Protein AF-A0A364NZN5-F1 (afdb_monomer_lite)

Foldseek 3Di:
DVVVVVVVVVVVVLLVVLVVLCVPPNPCSLVVLVVVLVVCVVVVVNVVSVVSVVSSVSNVVVNPDDPPPPD

Radius of gyration: 13.88 Å; chains: 1; bounding box: 37×16×37 Å

Sequence (71 aa):
MVYKMEVRMMDDAMETAARRMLDRFGPLAAEILTSQARDLAARGDWPAQDRALLMLTRVEFMASRPMRRVA

Secondary structure (DSSP, 8-state):
--HHHHHHHHHHHHHHHHHHHHHHHTTHHHHHHHHHHHHHHHTT-HHHHHHHHHHHHHHHHHHHS------

Structure (mmCIF, N/CA/C/O backbone):
data_AF-A0A364NZN5-F1
#
_entry.id   AF-A0A364NZN5-F1
#
loop_
_atom_site.group_PDB
_atom_site.id
_atom_site.type_symbol
_atom_site.label_atom_id
_atom_site.label_alt_id
_atom_site.label_comp_id
_atom_site.label_asym_id
_atom_site.label_entity_id
_atom_site.label_seq_id
_atom_site.pdbx_PDB_ins_code
_atom_site.Cartn_x
_atom_site.Cartn_y
_atom_site.Cartn_z
_atom_site.occupancy
_atom_site.B_iso_or_equiv
_atom_site.auth_seq_id
_atom_site.auth_comp_id
_atom_site.auth_asym_id
_atom_site.auth_atom_id
_atom_site.pdbx_PDB_model_num
ATOM 1 N N . MET A 1 1 ? 23.595 -5.330 17.617 1.00 55.34 1 MET A N 1
ATOM 2 C CA . MET A 1 1 ? 23.709 -5.573 16.158 1.00 55.34 1 MET A CA 1
ATOM 3 C C . MET A 1 1 ? 22.503 -6.323 15.567 1.00 55.34 1 MET A C 1
ATOM 5 O O . MET A 1 1 ? 22.519 -6.589 14.378 1.00 55.34 1 MET A O 1
ATOM 9 N N . VAL A 1 2 ? 21.454 -6.623 16.349 1.00 56.94 2 VAL A N 1
ATOM 10 C CA . VAL A 1 2 ? 20.265 -7.377 15.889 1.00 56.94 2 VAL A CA 1
ATO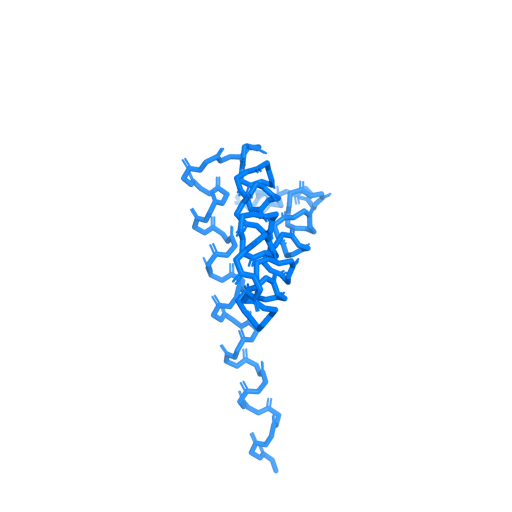M 11 C C . VAL A 1 2 ? 19.234 -6.460 15.208 1.00 56.94 2 VAL A C 1
ATOM 13 O O . VAL A 1 2 ? 18.844 -6.719 14.076 1.00 56.94 2 VAL A O 1
ATOM 16 N N . TYR A 1 3 ? 18.941 -5.294 15.799 1.00 54.97 3 TYR A N 1
ATOM 17 C CA . TYR A 1 3 ? 18.009 -4.296 15.243 1.00 54.97 3 TYR A CA 1
ATOM 18 C C . TYR A 1 3 ? 18.319 -3.849 13.807 1.00 54.97 3 TYR A C 1
ATOM 20 O O . TYR A 1 3 ? 17.421 -3.584 13.017 1.00 54.97 3 TYR A O 1
ATOM 28 N N . LYS A 1 4 ? 19.603 -3.774 13.434 1.00 56.44 4 LYS A N 1
ATOM 29 C CA . LYS A 1 4 ? 20.017 -3.315 12.099 1.00 56.44 4 LYS A CA 1
ATOM 30 C C . LYS A 1 4 ? 19.836 -4.388 11.015 1.00 56.44 4 LYS A C 1
ATOM 32 O O . LYS A 1 4 ? 19.937 -4.061 9.838 1.00 56.44 4 LYS A O 1
ATOM 37 N N . MET A 1 5 ? 19.630 -5.650 11.401 1.00 62.72 5 MET A N 1
ATOM 38 C CA . MET A 1 5 ? 19.434 -6.768 10.476 1.00 62.72 5 MET A CA 1
ATOM 39 C C . MET A 1 5 ? 17.945 -6.988 10.186 1.00 62.72 5 MET A C 1
ATOM 41 O O . MET A 1 5 ? 17.578 -7.158 9.029 1.00 62.72 5 MET A O 1
ATOM 45 N N . GLU A 1 6 ? 17.087 -6.870 11.203 1.00 60.38 6 GLU A N 1
ATOM 46 C CA . GLU A 1 6 ? 15.626 -6.971 11.048 1.00 60.38 6 GLU A CA 1
ATOM 47 C C . GLU A 1 6 ? 15.047 -5.836 10.195 1.00 60.38 6 GLU A C 1
ATOM 49 O O . GLU A 1 6 ? 14.232 -6.088 9.311 1.00 60.38 6 GLU A O 1
ATOM 54 N N . VAL A 1 7 ? 15.535 -4.603 10.383 1.00 60.88 7 VAL A N 1
ATOM 55 C CA . VAL A 1 7 ? 15.120 -3.452 9.562 1.00 60.88 7 VAL A CA 1
ATOM 56 C C . VAL A 1 7 ? 15.474 -3.664 8.087 1.00 60.88 7 VAL A C 1
ATOM 58 O O . VAL A 1 7 ? 14.644 -3.399 7.225 1.00 60.88 7 VAL A O 1
ATOM 61 N N . ARG A 1 8 ? 16.657 -4.223 7.784 1.00 62.28 8 ARG A N 1
ATOM 62 C CA . ARG A 1 8 ? 17.034 -4.527 6.392 1.00 62.28 8 ARG A CA 1
ATOM 63 C C . ARG A 1 8 ? 16.129 -5.577 5.760 1.00 62.28 8 ARG A C 1
ATOM 65 O O . ARG A 1 8 ? 15.702 -5.388 4.632 1.00 62.28 8 ARG A O 1
ATOM 72 N N . MET A 1 9 ? 15.810 -6.656 6.478 1.00 63.84 9 MET A N 1
ATOM 73 C CA . MET A 1 9 ? 14.935 -7.694 5.921 1.00 63.84 9 MET A CA 1
ATOM 74 C C . MET A 1 9 ? 13.512 -7.179 5.669 1.00 63.84 9 MET A C 1
ATOM 76 O O . MET A 1 9 ? 12.865 -7.605 4.714 1.00 63.84 9 MET A O 1
ATOM 80 N N . MET A 1 10 ? 13.026 -6.257 6.505 1.00 64.25 10 MET A N 1
ATOM 81 C CA . MET A 1 10 ? 11.721 -5.628 6.308 1.00 64.25 10 MET A CA 1
ATOM 82 C C . MET A 1 10 ? 11.717 -4.679 5.100 1.00 64.25 10 MET A C 1
ATOM 84 O O . MET A 1 10 ? 10.777 -4.724 4.302 1.00 64.25 10 MET A O 1
ATOM 88 N N . ASP A 1 11 ? 12.783 -3.893 4.921 1.00 72.56 11 ASP A N 1
ATOM 89 C CA . ASP A 1 11 ? 12.973 -3.046 3.736 1.00 72.56 11 ASP A CA 1
ATOM 90 C C . ASP A 1 11 ? 13.047 -3.887 2.447 1.00 72.56 11 ASP A C 1
ATOM 92 O O . ASP A 1 11 ? 12.376 -3.564 1.462 1.00 72.56 11 ASP A O 1
ATOM 96 N N . ASP A 1 12 ? 13.768 -5.015 2.469 1.00 81.12 12 ASP A N 1
ATOM 97 C CA . ASP A 1 12 ? 13.896 -5.933 1.327 1.00 81.12 12 ASP A CA 1
ATOM 98 C C . ASP A 1 12 ? 12.552 -6.590 0.959 1.00 81.12 12 ASP A C 1
ATOM 100 O O . ASP A 1 12 ? 12.205 -6.735 -0.222 1.00 81.12 12 ASP A O 1
ATOM 104 N N . ALA A 1 13 ? 11.753 -6.970 1.962 1.00 86.88 13 ALA A N 1
ATOM 105 C CA . ALA A 1 13 ? 10.429 -7.547 1.751 1.00 86.88 13 ALA A CA 1
ATOM 106 C C . ALA A 1 13 ? 9.455 -6.529 1.136 1.00 86.88 13 ALA A C 1
ATOM 108 O O . ALA A 1 13 ? 8.718 -6.861 0.200 1.00 86.88 13 ALA A O 1
ATOM 109 N N . MET A 1 14 ? 9.471 -5.283 1.621 1.00 87.31 14 MET A N 1
ATOM 110 C CA . MET A 1 14 ? 8.628 -4.212 1.090 1.00 87.31 14 MET A CA 1
ATOM 111 C C . MET A 1 14 ? 9.053 -3.805 -0.325 1.00 87.31 14 MET A C 1
ATOM 113 O O . MET A 1 14 ? 8.196 -3.619 -1.187 1.00 87.31 14 MET A O 1
ATOM 117 N N . GLU A 1 15 ? 10.354 -3.742 -0.610 1.00 89.81 15 GLU A N 1
ATOM 118 C CA . GLU A 1 15 ? 10.855 -3.511 -1.967 1.00 89.81 15 GLU A CA 1
ATOM 119 C C . GLU A 1 15 ? 10.456 -4.633 -2.931 1.00 89.81 15 GLU A C 1
ATOM 121 O O . GLU A 1 15 ? 9.986 -4.360 -4.037 1.00 89.81 15 GLU A O 1
ATOM 126 N N . THR A 1 16 ? 10.557 -5.891 -2.503 1.00 91.88 16 THR A N 1
ATOM 127 C CA . THR A 1 16 ? 10.128 -7.041 -3.311 1.00 91.88 16 THR A CA 1
ATOM 128 C C . THR A 1 16 ? 8.630 -6.986 -3.614 1.00 91.88 16 THR A C 1
ATOM 130 O O . THR A 1 16 ? 8.207 -7.249 -4.742 1.00 91.88 16 THR A O 1
ATOM 133 N N . ALA A 1 17 ? 7.806 -6.631 -2.628 1.00 92.06 17 ALA A N 1
ATOM 134 C CA . ALA A 1 17 ? 6.366 -6.495 -2.810 1.00 92.06 17 ALA A CA 1
ATOM 135 C C . ALA A 1 17 ? 6.004 -5.323 -3.740 1.00 92.06 17 ALA A C 1
ATOM 137 O O . ALA A 1 17 ? 5.18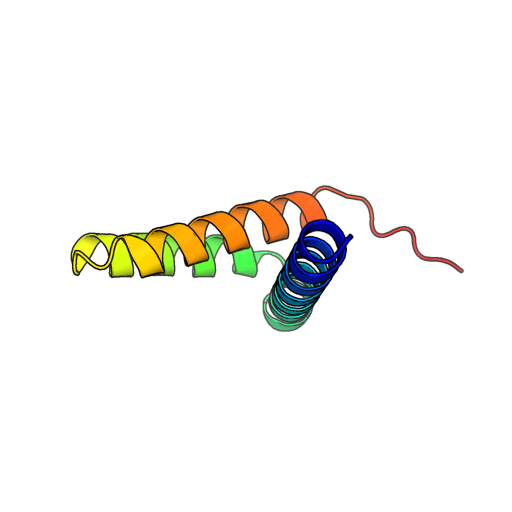3 -5.497 -4.642 1.00 92.06 17 ALA A O 1
ATOM 138 N N . ALA A 1 18 ? 6.662 -4.170 -3.588 1.00 93.25 18 ALA A N 1
ATOM 139 C CA . ALA A 1 18 ? 6.477 -3.017 -4.465 1.00 93.25 18 ALA A CA 1
ATOM 140 C C . ALA A 1 18 ? 6.908 -3.323 -5.908 1.00 93.25 18 ALA A C 1
ATOM 142 O O . ALA A 1 18 ? 6.187 -2.988 -6.850 1.00 93.25 18 ALA A O 1
ATOM 143 N N . ARG A 1 19 ? 8.025 -4.044 -6.095 1.00 93.38 19 ARG A N 1
ATOM 144 C CA . ARG A 1 19 ? 8.448 -4.547 -7.409 1.00 93.38 19 ARG A CA 1
ATOM 145 C C . ARG A 1 19 ? 7.367 -5.425 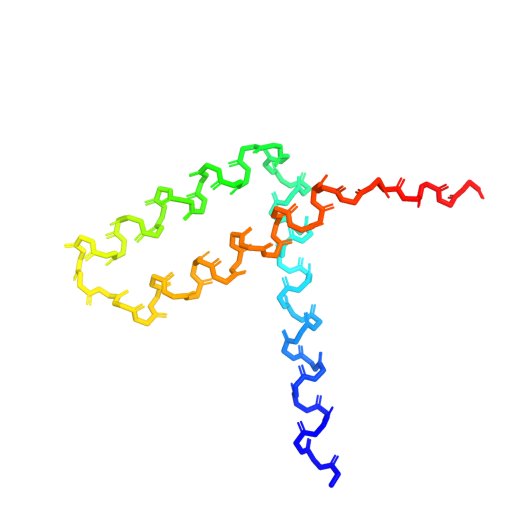-8.030 1.00 93.38 19 ARG A C 1
ATOM 147 O O . ARG A 1 19 ? 6.958 -5.162 -9.150 1.00 93.38 19 ARG A O 1
ATOM 154 N N . ARG A 1 20 ? 6.856 -6.418 -7.295 1.00 94.81 20 ARG A N 1
ATOM 155 C CA . ARG A 1 20 ? 5.802 -7.321 -7.791 1.00 94.81 20 ARG A CA 1
ATOM 156 C C . ARG A 1 20 ? 4.514 -6.581 -8.147 1.00 94.81 20 ARG A C 1
ATOM 158 O O . ARG A 1 20 ? 3.859 -6.945 -9.119 1.00 94.81 20 ARG A O 1
ATOM 165 N N . MET A 1 21 ? 4.148 -5.557 -7.375 1.00 94.31 21 MET A N 1
ATOM 166 C CA . MET A 1 21 ? 3.000 -4.699 -7.681 1.00 94.31 21 MET A CA 1
ATOM 167 C C . MET A 1 21 ? 3.199 -3.950 -8.998 1.00 94.31 21 MET A C 1
ATOM 169 O O . MET A 1 21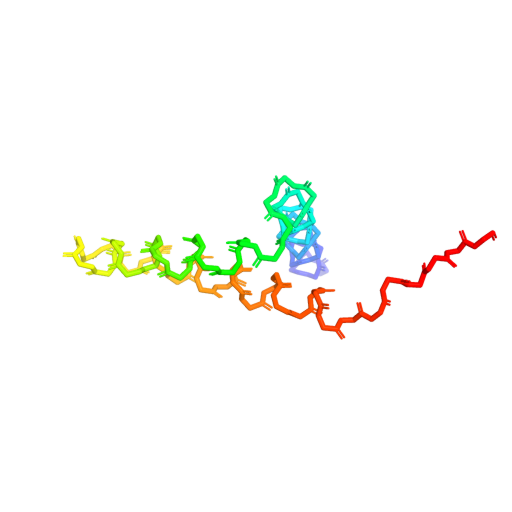 ? 2.310 -3.975 -9.847 1.00 94.31 21 MET A O 1
ATOM 173 N N . LEU A 1 22 ? 4.372 -3.346 -9.198 1.00 94.00 22 LEU A N 1
ATOM 174 C CA . LEU A 1 22 ? 4.723 -2.673 -10.449 1.00 94.00 22 LEU A CA 1
ATOM 175 C C . LEU A 1 22 ? 4.798 -3.644 -11.631 1.00 94.00 22 LEU A C 1
ATOM 177 O O . LEU A 1 22 ? 4.285 -3.334 -12.698 1.00 94.00 22 LEU A O 1
ATOM 181 N N . ASP A 1 23 ? 5.376 -4.829 -11.452 1.00 93.50 23 ASP A N 1
ATOM 182 C CA . ASP A 1 23 ? 5.480 -5.824 -12.522 1.00 93.50 23 ASP A CA 1
ATOM 183 C C . ASP A 1 23 ? 4.095 -6.342 -12.945 1.00 93.50 23 ASP A C 1
ATOM 185 O O . ASP A 1 23 ? 3.861 -6.619 -14.119 1.00 93.50 23 ASP A O 1
ATOM 189 N N . ARG A 1 24 ? 3.157 -6.457 -11.994 1.00 96.00 24 ARG A N 1
ATOM 190 C CA . ARG A 1 24 ? 1.807 -6.976 -12.249 1.00 96.00 24 ARG A CA 1
ATOM 191 C C . ARG A 1 24 ? 0.832 -5.927 -12.775 1.00 96.00 24 ARG A C 1
ATOM 193 O O . ARG A 1 24 ? 0.010 -6.249 -13.627 1.00 96.00 24 ARG A O 1
ATOM 200 N N . PHE A 1 25 ? 0.869 -4.716 -12.227 1.00 95.12 25 PHE A N 1
ATOM 201 C CA . PHE A 1 25 ? -0.144 -3.685 -12.476 1.00 95.12 25 PHE A CA 1
ATOM 202 C C . PHE A 1 25 ? 0.420 -2.430 -13.148 1.00 95.12 25 PHE A C 1
ATOM 204 O O . PHE A 1 25 ? -0.345 -1.558 -13.560 1.00 95.12 25 PHE A O 1
ATOM 211 N N . GLY A 1 26 ? 1.743 -2.327 -13.288 1.00 92.12 26 GLY A N 1
ATOM 212 C CA . GLY A 1 26 ? 2.397 -1.195 -13.932 1.00 92.12 26 GLY A CA 1
ATOM 213 C C . GLY A 1 26 ? 2.010 0.136 -13.274 1.00 92.12 26 GLY A C 1
ATOM 214 O O . GLY A 1 26 ? 1.983 0.224 -12.043 1.00 92.12 26 GLY A O 1
ATOM 215 N N . PRO A 1 27 ? 1.674 1.166 -14.071 1.00 89.00 27 PRO A N 1
ATOM 216 C CA . PRO A 1 27 ? 1.242 2.469 -13.560 1.00 89.00 27 PRO A CA 1
ATOM 217 C C . PRO A 1 27 ? 0.013 2.416 -12.636 1.00 89.00 27 PRO A C 1
ATOM 219 O O . PRO A 1 27 ? -0.104 3.248 -11.741 1.00 89.00 27 PRO A O 1
ATOM 222 N N . LEU A 1 28 ? -0.868 1.418 -12.791 1.00 95.56 28 LEU A N 1
ATOM 223 C CA . LEU A 1 28 ? -2.091 1.294 -11.985 1.00 95.56 28 LEU A CA 1
ATOM 224 C C . LEU A 1 28 ? -1.822 0.857 -10.539 1.00 95.56 28 LEU A C 1
ATOM 226 O O . LEU A 1 28 ? -2.713 0.941 -9.696 1.00 95.56 28 LEU A O 1
ATOM 230 N N . ALA A 1 29 ? -0.610 0.391 -10.220 1.00 95.31 29 ALA A N 1
ATOM 231 C CA . ALA A 1 29 ? -0.264 -0.064 -8.875 1.00 95.31 29 ALA A CA 1
ATOM 232 C C . ALA A 1 29 ? -0.524 1.011 -7.800 1.00 95.31 29 ALA A C 1
ATOM 234 O O . ALA A 1 29 ? -1.011 0.687 -6.716 1.00 95.31 29 ALA A O 1
ATOM 235 N N . ALA A 1 30 ? -0.242 2.282 -8.110 1.00 94.44 30 ALA A N 1
ATOM 236 C CA . ALA A 1 30 ? -0.472 3.401 -7.196 1.00 94.44 30 ALA A CA 1
ATOM 237 C C . ALA A 1 30 ? -1.972 3.662 -6.962 1.00 94.44 30 ALA A C 1
ATOM 239 O O . ALA A 1 30 ? -2.410 3.850 -5.825 1.00 94.44 30 ALA A O 1
ATOM 240 N N . GLU A 1 31 ? -2.785 3.599 -8.018 1.00 96.25 31 GLU A N 1
ATOM 241 C CA . GLU A 1 31 ? -4.240 3.774 -7.927 1.00 96.25 31 GLU A CA 1
ATOM 242 C C . GLU A 1 31 ? -4.892 2.658 -7.103 1.00 96.25 31 GLU A C 1
ATOM 244 O O . GLU A 1 31 ? -5.713 2.930 -6.224 1.00 96.25 31 GLU A O 1
ATOM 249 N N . ILE A 1 32 ? -4.468 1.408 -7.320 1.00 96.69 32 ILE A N 1
ATOM 250 C CA . ILE A 1 32 ? -4.945 0.241 -6.567 1.00 96.69 32 ILE A CA 1
ATOM 251 C C . ILE A 1 32 ? -4.645 0.404 -5.073 1.00 96.69 32 ILE A C 1
ATOM 253 O O . ILE A 1 32 ? -5.544 0.247 -4.246 1.00 96.69 32 ILE A O 1
ATOM 257 N N . LEU A 1 33 ? -3.407 0.759 -4.716 1.00 96.69 33 LEU A N 1
ATOM 258 C CA . LEU A 1 33 ? -3.012 0.951 -3.315 1.00 96.69 33 LEU A CA 1
ATOM 259 C C . LEU A 1 33 ? -3.734 2.132 -2.666 1.00 96.69 33 LEU A C 1
ATOM 261 O O . LEU A 1 33 ? -4.116 2.051 -1.500 1.00 96.69 33 LEU A O 1
ATOM 265 N N . THR A 1 34 ? -3.981 3.199 -3.425 1.00 96.88 34 THR A N 1
ATOM 266 C CA . THR A 1 34 ? -4.764 4.351 -2.959 1.00 96.88 34 THR A CA 1
ATOM 267 C C . THR A 1 34 ? -6.210 3.957 -2.665 1.00 96.88 34 THR A C 1
ATOM 269 O O . THR A 1 34 ? -6.742 4.312 -1.612 1.00 96.88 34 THR A O 1
ATOM 272 N N . SER A 1 35 ? -6.851 3.205 -3.568 1.00 98.06 35 SER A N 1
ATOM 273 C CA . SER A 1 35 ? -8.210 2.696 -3.350 1.00 98.06 35 SER A CA 1
ATOM 274 C C . SER A 1 35 ? -8.258 1.786 -2.127 1.00 98.06 35 SER A C 1
ATOM 276 O O . SER A 1 35 ? -9.091 1.978 -1.247 1.00 98.06 35 SER A O 1
ATOM 278 N N . GLN A 1 36 ? -7.310 0.855 -2.022 1.00 97.00 36 GLN A N 1
ATOM 279 C CA . GLN A 1 36 ? -7.222 -0.061 -0.893 1.00 97.00 36 GLN A CA 1
ATOM 280 C C . GLN A 1 36 ? -7.031 0.681 0.437 1.00 97.00 36 GLN A C 1
ATOM 282 O O . GLN A 1 36 ? -7.691 0.353 1.419 1.00 97.00 36 GLN A O 1
ATOM 287 N N . ALA A 1 37 ? -6.167 1.699 0.485 1.00 97.38 37 ALA A N 1
ATOM 288 C CA . ALA A 1 37 ? -5.971 2.504 1.687 1.00 97.38 37 ALA A CA 1
ATOM 289 C C . ALA A 1 37 ? -7.270 3.210 2.116 1.00 97.38 37 ALA A C 1
ATOM 291 O O . ALA A 1 37 ? -7.604 3.214 3.300 1.00 97.38 37 ALA A O 1
ATOM 292 N N . ARG A 1 38 ? -8.040 3.757 1.164 1.00 97.88 38 ARG A N 1
ATOM 293 C CA . ARG A 1 38 ? -9.349 4.373 1.448 1.00 97.88 38 ARG A CA 1
ATOM 294 C C . ARG A 1 38 ? -10.359 3.358 1.972 1.00 97.88 38 ARG A C 1
ATOM 296 O O . ARG A 1 38 ? -11.040 3.646 2.952 1.00 97.88 38 ARG A O 1
ATOM 303 N N . ASP A 1 39 ? -10.419 2.176 1.368 1.00 98.12 39 ASP A N 1
ATOM 304 C CA . ASP A 1 39 ? -11.332 1.113 1.797 1.00 98.12 39 ASP A CA 1
ATOM 305 C C . ASP A 1 39 ? -11.011 0.623 3.215 1.00 98.12 39 ASP A C 1
ATOM 307 O O . ASP A 1 39 ? -11.918 0.349 4.000 1.00 98.12 39 ASP A O 1
ATOM 311 N N . LEU A 1 40 ? -9.725 0.532 3.565 1.00 98.00 40 LEU A N 1
ATOM 312 C CA . LEU A 1 40 ? -9.272 0.154 4.906 1.00 98.00 40 LEU A CA 1
ATOM 313 C C . LEU A 1 40 ? -9.591 1.243 5.937 1.00 98.00 40 LEU A C 1
ATOM 315 O O . LEU A 1 40 ? -10.117 0.932 7.006 1.00 98.00 40 LEU A O 1
ATOM 319 N N . ALA A 1 41 ? -9.378 2.514 5.584 1.00 97.00 41 ALA A N 1
ATOM 320 C CA . ALA A 1 41 ? -9.760 3.653 6.418 1.00 97.00 41 ALA A CA 1
ATOM 321 C C . ALA A 1 41 ? -11.274 3.691 6.676 1.00 97.00 41 ALA A C 1
ATOM 323 O O . ALA A 1 41 ? -11.712 3.865 7.810 1.00 97.00 41 ALA A O 1
ATOM 324 N N . ALA A 1 42 ? -12.086 3.457 5.639 1.00 98.06 42 ALA A N 1
ATOM 325 C CA . ALA A 1 42 ? -13.544 3.416 5.752 1.00 98.06 42 ALA A CA 1
ATOM 326 C C . ALA A 1 42 ? -14.035 2.292 6.682 1.00 98.06 42 ALA A C 1
ATOM 328 O O . ALA A 1 42 ? -15.085 2.418 7.309 1.00 98.06 42 ALA A O 1
ATOM 329 N N . ARG A 1 43 ? -13.266 1.204 6.799 1.00 97.62 43 ARG A N 1
ATOM 330 C CA . ARG A 1 43 ? -13.529 0.090 7.723 1.00 97.62 43 ARG A CA 1
ATOM 331 C C . ARG A 1 43 ? -12.978 0.329 9.134 1.00 97.62 43 ARG A C 1
ATOM 333 O O . ARG A 1 43 ? -13.239 -0.483 10.015 1.00 97.62 43 ARG A O 1
ATOM 340 N N . GLY A 1 44 ? -12.224 1.409 9.350 1.00 98.00 44 GLY A N 1
ATOM 341 C CA . GLY A 1 44 ? -11.544 1.703 10.612 1.00 98.00 44 GLY A CA 1
ATOM 342 C C . GLY A 1 44 ? -10.300 0.845 10.873 1.00 98.00 44 GLY A C 1
ATOM 343 O O . GLY A 1 44 ? -9.812 0.816 12.002 1.00 98.00 44 GLY A O 1
ATOM 344 N N . ASP A 1 45 ? -9.775 0.147 9.859 1.00 97.50 45 ASP A N 1
ATOM 345 C CA . ASP A 1 45 ? -8.541 -0.639 9.971 1.00 97.50 45 ASP A CA 1
ATOM 346 C C . ASP A 1 45 ? -7.318 0.243 9.680 1.00 97.50 45 ASP A C 1
ATOM 348 O O . ASP A 1 45 ? -6.672 0.158 8.630 1.00 97.50 45 ASP A O 1
ATOM 352 N N . TRP A 1 46 ? -7.023 1.127 10.635 1.00 95.19 46 TRP A N 1
ATOM 353 C CA . TRP A 1 46 ? -5.902 2.067 10.564 1.00 95.19 46 TRP A CA 1
ATOM 354 C C . TRP A 1 46 ? -4.541 1.366 10.380 1.00 95.19 46 TRP A C 1
ATOM 356 O O . TRP A 1 46 ? -3.794 1.757 9.482 1.00 95.19 46 TRP A O 1
ATOM 366 N N . PRO A 1 47 ? -4.210 0.271 11.104 1.00 96.62 47 PRO A N 1
ATOM 367 C CA . PRO A 1 47 ? -2.931 -0.417 10.910 1.00 96.62 47 PRO A CA 1
ATOM 368 C C . PRO A 1 47 ? -2.768 -1.063 9.528 1.00 96.62 47 PRO A C 1
ATOM 370 O O . PRO A 1 47 ? -1.644 -1.237 9.045 1.00 96.62 47 PRO A O 1
ATOM 373 N N . ALA A 1 48 ? -3.853 -1.507 8.892 1.00 94.06 48 ALA A N 1
ATOM 374 C CA . ALA A 1 48 ? -3.789 -1.997 7.519 1.00 94.06 48 ALA A CA 1
ATOM 375 C C . ALA A 1 48 ? -3.692 -0.845 6.511 1.00 94.06 48 ALA A C 1
ATOM 377 O O . ALA A 1 48 ? -2.932 -0.959 5.546 1.00 94.06 48 ALA A O 1
ATOM 378 N N . GLN A 1 49 ? -4.412 0.260 6.735 1.00 97.50 49 GLN A N 1
ATOM 379 C CA . GLN A 1 49 ? -4.296 1.460 5.905 1.00 97.50 49 GLN A CA 1
ATOM 380 C C . GLN A 1 49 ? -2.852 1.968 5.879 1.00 97.50 49 GLN A C 1
ATOM 382 O O . GLN A 1 49 ? -2.314 2.199 4.797 1.00 97.50 49 GLN A O 1
ATOM 387 N N . ASP A 1 50 ? -2.209 2.097 7.039 1.00 96.38 50 ASP A N 1
ATOM 388 C CA . ASP A 1 50 ? -0.834 2.596 7.130 1.00 96.38 50 ASP A CA 1
ATOM 389 C C . ASP A 1 50 ? 0.127 1.732 6.308 1.00 96.38 50 ASP A C 1
ATOM 391 O O . ASP A 1 50 ? 0.958 2.241 5.555 1.00 96.38 50 ASP A O 1
ATOM 395 N N . ARG A 1 51 ? -0.039 0.405 6.355 1.00 93.81 51 ARG A N 1
ATOM 396 C CA . ARG A 1 51 ? 0.742 -0.525 5.524 1.00 93.81 51 ARG A CA 1
ATOM 397 C C . ARG A 1 51 ? 0.495 -0.322 4.028 1.00 93.81 51 ARG A C 1
ATOM 399 O O . ARG A 1 51 ? 1.446 -0.395 3.248 1.00 93.81 51 ARG A O 1
ATOM 406 N N . ALA A 1 52 ? -0.744 -0.050 3.621 1.00 95.25 52 ALA A N 1
ATOM 407 C CA . ALA A 1 52 ? -1.069 0.261 2.230 1.00 95.25 52 ALA A CA 1
ATOM 408 C C . ALA A 1 52 ? -0.437 1.591 1.776 1.00 95.25 52 ALA A C 1
ATOM 410 O O . ALA A 1 52 ? 0.105 1.658 0.674 1.00 95.25 52 ALA A O 1
ATOM 411 N N . LEU A 1 53 ? -0.426 2.616 2.635 1.00 96.12 53 LEU A N 1
ATOM 412 C CA . LEU A 1 53 ? 0.211 3.910 2.357 1.00 96.12 53 LEU A CA 1
ATOM 413 C C . LEU A 1 53 ? 1.742 3.810 2.273 1.00 96.12 53 LEU A C 1
ATOM 415 O O . LEU A 1 53 ? 2.361 4.420 1.396 1.00 96.12 53 LEU A O 1
ATOM 419 N N . LEU A 1 54 ? 2.364 2.998 3.131 1.00 94.25 54 LEU A N 1
ATOM 420 C CA . LEU A 1 54 ? 3.798 2.703 3.044 1.00 94.25 54 LEU A CA 1
ATOM 421 C C . LEU A 1 54 ? 4.142 2.004 1.722 1.00 94.25 54 LEU A C 1
ATOM 423 O O . LEU A 1 54 ? 5.099 2.384 1.045 1.00 94.25 54 LEU A O 1
ATOM 427 N N . MET A 1 55 ? 3.325 1.029 1.310 1.00 95.38 55 MET A N 1
ATOM 428 C CA . MET A 1 55 ? 3.487 0.366 0.015 1.00 95.38 55 MET A CA 1
ATOM 429 C C . MET A 1 55 ? 3.310 1.343 -1.155 1.00 95.38 55 MET A C 1
ATOM 431 O O . MET A 1 55 ? 4.100 1.304 -2.096 1.00 95.38 55 MET A O 1
ATOM 435 N N . LEU A 1 56 ? 2.314 2.235 -1.088 1.00 95.00 56 LEU A N 1
ATOM 436 C CA . LEU A 1 56 ? 2.068 3.270 -2.099 1.00 95.00 56 LEU A CA 1
ATOM 437 C C . LEU A 1 56 ? 3.304 4.151 -2.281 1.00 95.00 56 LEU A C 1
ATOM 439 O O . LEU A 1 56 ? 3.820 4.272 -3.389 1.00 95.00 56 LEU A O 1
ATOM 443 N N . THR A 1 57 ? 3.837 4.664 -1.172 1.00 94.44 57 THR A N 1
ATOM 444 C CA . THR A 1 57 ? 5.048 5.496 -1.163 1.00 94.44 57 THR A CA 1
ATOM 445 C C . THR A 1 57 ? 6.219 4.764 -1.816 1.00 94.44 57 THR A C 1
ATOM 447 O O . THR A 1 57 ? 6.969 5.337 -2.610 1.00 94.44 57 THR A O 1
ATOM 450 N N . ARG A 1 58 ? 6.380 3.467 -1.518 1.00 93.44 58 ARG A N 1
ATOM 451 C CA . ARG A 1 58 ? 7.450 2.657 -2.105 1.00 93.44 58 ARG A CA 1
ATOM 452 C C . ARG A 1 58 ? 7.272 2.479 -3.611 1.00 93.44 58 ARG A C 1
ATOM 454 O O . ARG A 1 58 ? 8.245 2.625 -4.350 1.00 93.44 58 ARG A O 1
ATOM 461 N N . VAL A 1 59 ? 6.053 2.190 -4.061 1.00 94.31 59 VAL A N 1
ATOM 462 C CA . VAL A 1 59 ? 5.705 2.037 -5.480 1.00 94.31 59 VAL A CA 1
ATOM 463 C C . VAL A 1 59 ? 5.968 3.331 -6.252 1.00 94.31 59 VAL A C 1
ATOM 465 O O . VAL A 1 59 ? 6.643 3.291 -7.279 1.00 94.31 59 VAL A O 1
ATOM 468 N N . GLU A 1 60 ? 5.526 4.481 -5.743 1.00 93.00 60 GLU A N 1
ATOM 469 C CA . GLU A 1 60 ? 5.745 5.791 -6.374 1.00 93.00 60 GLU A CA 1
ATOM 470 C C . GLU A 1 60 ? 7.233 6.157 -6.433 1.00 93.00 60 GLU A C 1
ATOM 472 O O . GLU A 1 60 ? 7.739 6.618 -7.462 1.00 93.00 60 GLU A O 1
ATOM 477 N N . PHE A 1 61 ? 7.978 5.883 -5.360 1.00 91.12 61 PHE A N 1
ATOM 478 C CA . PHE A 1 61 ? 9.424 6.082 -5.342 1.00 91.12 61 PHE A CA 1
ATOM 479 C C . PHE A 1 61 ? 10.144 5.204 -6.376 1.00 91.12 61 PHE A C 1
ATOM 481 O O . PHE A 1 61 ? 11.094 5.639 -7.024 1.00 91.12 61 PHE A O 1
ATOM 488 N N . MET A 1 62 ? 9.712 3.955 -6.555 1.00 90.25 62 MET A N 1
ATOM 489 C CA . MET A 1 62 ? 10.311 3.055 -7.542 1.00 90.25 62 MET A CA 1
ATOM 490 C C . MET A 1 62 ? 9.936 3.433 -8.976 1.00 90.25 62 MET A C 1
ATOM 492 O O . MET A 1 62 ? 10.789 3.347 -9.857 1.00 90.25 62 MET A O 1
ATOM 496 N N . ALA A 1 63 ? 8.698 3.870 -9.206 1.00 87.81 63 ALA A N 1
ATOM 497 C CA . ALA A 1 63 ? 8.220 4.308 -10.514 1.00 87.81 63 ALA A CA 1
ATOM 498 C C . ALA A 1 63 ? 8.851 5.637 -10.966 1.00 87.81 63 ALA A C 1
ATOM 500 O O . ALA A 1 63 ? 9.087 5.830 -12.156 1.00 87.81 63 ALA A O 1
ATOM 501 N N . SER A 1 64 ? 9.163 6.537 -10.028 1.00 86.19 64 SER A N 1
ATOM 502 C CA . SER A 1 64 ? 9.828 7.818 -10.315 1.00 86.19 64 SER A CA 1
ATOM 503 C C . SER A 1 64 ? 11.333 7.690 -10.572 1.00 86.19 64 SER A C 1
ATOM 505 O O . SER A 1 64 ? 11.951 8.611 -11.110 1.00 86.19 64 SER A O 1
ATOM 507 N N . ARG A 1 65 ? 11.946 6.547 -10.237 1.00 75.25 65 ARG A N 1
ATOM 508 C CA . ARG A 1 65 ? 13.338 6.264 -10.595 1.00 75.25 65 ARG A CA 1
ATOM 509 C C . ARG A 1 65 ? 13.404 5.693 -12.013 1.00 75.25 65 ARG A C 1
ATOM 511 O O . ARG A 1 65 ? 12.760 4.679 -12.277 1.00 75.25 65 ARG A O 1
ATOM 518 N N . PRO A 1 66 ? 14.229 6.252 -12.920 1.00 57.19 66 PRO A N 1
ATOM 519 C CA . PRO A 1 66 ? 14.474 5.607 -14.201 1.00 57.19 66 PRO A CA 1
ATOM 520 C C . PRO A 1 66 ? 15.046 4.217 -13.918 1.00 57.19 66 PRO A C 1
ATOM 522 O O . PRO A 1 66 ? 16.086 4.094 -13.264 1.00 57.19 66 PRO A O 1
ATOM 525 N N . MET A 1 67 ? 14.354 3.164 -14.369 1.00 54.56 67 MET A N 1
ATOM 526 C CA . MET A 1 67 ? 14.903 1.811 -14.349 1.00 54.56 67 MET A CA 1
ATOM 527 C C . MET A 1 67 ? 16.232 1.869 -15.095 1.00 54.56 67 MET A C 1
ATOM 529 O O . MET A 1 67 ? 16.255 1.977 -16.321 1.00 54.56 67 MET A O 1
ATOM 533 N N . ARG A 1 68 ? 17.346 1.845 -14.360 1.00 47.31 68 ARG A N 1
ATOM 534 C CA . ARG A 1 68 ? 18.673 1.709 -14.948 1.00 47.31 68 ARG A CA 1
ATOM 535 C C . ARG A 1 68 ? 18.679 0.325 -15.591 1.00 47.31 68 ARG A C 1
ATOM 537 O O . ARG A 1 68 ? 18.895 -0.667 -14.902 1.00 47.31 68 ARG A O 1
ATOM 544 N N . ARG A 1 69 ? 18.332 0.248 -16.881 1.00 45.41 69 ARG A N 1
ATOM 545 C CA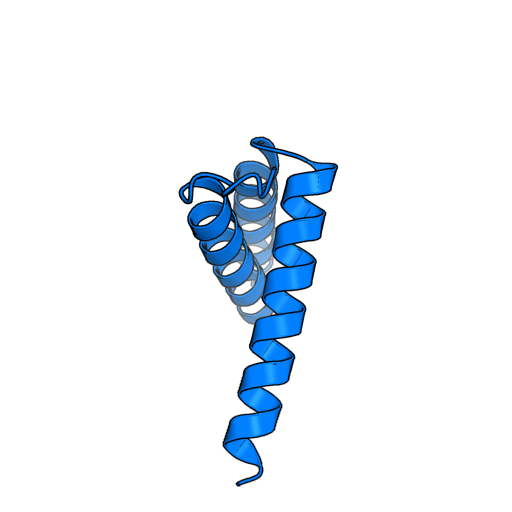 . ARG A 1 69 ? 18.539 -0.956 -17.682 1.00 45.41 69 ARG A CA 1
ATOM 546 C C . ARG A 1 69 ? 20.042 -1.163 -17.683 1.00 45.41 69 ARG A C 1
ATOM 548 O O . ARG A 1 69 ? 20.769 -0.407 -18.321 1.00 45.41 69 ARG A O 1
ATOM 555 N N . VAL A 1 70 ? 20.504 -2.098 -16.866 1.00 50.25 70 VAL A N 1
ATOM 556 C CA . VAL A 1 70 ? 21.858 -2.614 -16.995 1.00 50.25 70 VAL A CA 1
ATOM 557 C C . VAL A 1 70 ? 21.807 -3.427 -18.286 1.00 50.25 70 VAL A C 1
ATOM 559 O O . VAL A 1 70 ? 21.111 -4.440 -18.337 1.00 50.25 70 VAL A O 1
ATOM 562 N N . ALA A 1 71 ? 22.359 -2.841 -19.348 1.00 39.69 71 ALA A N 1
ATOM 563 C CA . ALA A 1 71 ? 22.549 -3.483 -20.642 1.00 39.69 71 ALA A CA 1
ATOM 564 C C . ALA A 1 71 ? 23.708 -4.481 -20.5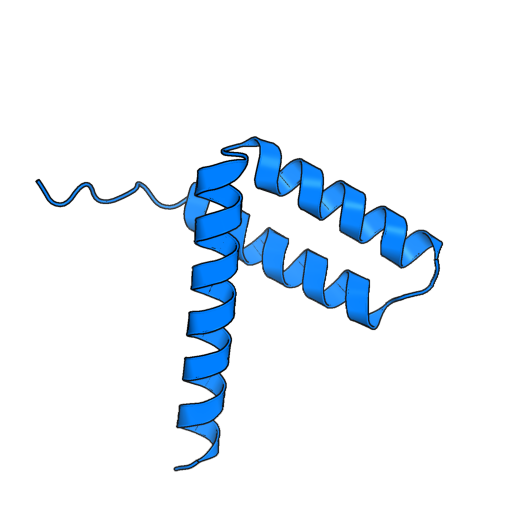65 1.00 39.69 71 ALA A C 1
ATOM 566 O O . ALA A 1 71 ? 24.632 -4.226 -19.754 1.00 39.69 71 ALA A O 1
#

Organism: NCBI:txid2053833

pLDDT: mean 84.95, std 16.69, range [39.69, 98.12]